Protein AF-A0A0P7XKW0-F1 (afdb_monomer)

Organism: NCBI:txid1305737

Solvent-accessible surface area (backbone atoms only — not comparable to full-atom values): 8233 Å² total; per-residue (Å²): 122,65,70,64,49,52,53,52,53,53,49,48,41,29,76,75,37,46,22,34,88,85,33,77,63,71,48,77,46,79,75,47,78,44,80,47,55,98,83,66,79,68,76,60,78,91,69,80,87,59,99,80,50,65,75,47,31,56,75,40,29,44,98,66,49,45,26,34,41,30,25,37,42,29,37,69,91,34,70,46,78,48,75,42,46,22,25,68,49,75,56,97,80,30,40,38,39,35,32,16,37,66,43,58,41,53,83,49,63,46,57,72,80,74,76,67,46,80,67,32,58,75,65,74,71,49,78,75,52,59,45,73,46,77,47,82,46,78,50,118

InterPro domains:
  IPR007372 Lipid/polyisoprenoid-binding, YceI-like [PF04264] (7-139)
  IPR036761 Lipid/polyisoprenoid-binding, YceI-like superfamily [G3DSA:2.40.128.110] (2-140)
  IPR036761 Lipid/polyisoprenoid-binding, YceI-like superfamily [SSF101874] (5-139)

Secondary structure (DSSP, 8-state):
-HHHHHHHHHHHHSTTTT-TTT----EEEEEEEEEPPTT---PPPP----TTPPPPHHHHS-SS--EEEEEEEEETTEEEEEEEEEEEEEETTEEEEEEEEEEEGGGGT---SS---HHHHTTT-PPPSEEEEEEEEEE-

Radius of gyration: 17.23 Å; Cα contacts (8 Å, |Δi|>4): 237; chains: 1; bounding box: 47×34×49 Å

Mean predicted aligned error: 6.47 Å

Sequence (140 aa):
GSENYGKLWGHLQSPDFFDAANHPTATFEITEIEPFAAGDVISDTEQFETENTPMAASELSPEAPTHWISGNLTMRGTSKNIKFPAAVSMENGVITAKAGFNIDRTEWGLSYGDEADAVDKAKDQFIYNTVSLMLDVKAN

Foldseek 3Di:
DVPVVVVVVPVCCPPQAQVCVVFVDKDKAWDDKAFDDPPDDDDFDDDDDDPPDDDTLVRQAPPDFTIKTWTWTATPNQTDIDIFTWDWDADPNKIKIKTKGKDQQVSNPRDDPDAQDPVCVVVVNHDGSIDIDIDIDMDD

Structure (mmCIF, N/CA/C/O backbone):
data_AF-A0A0P7XKW0-F1
#
_entry.id   AF-A0A0P7XKW0-F1
#
loop_
_atom_site.group_PDB
_atom_site.id
_atom_site.type_symbol
_atom_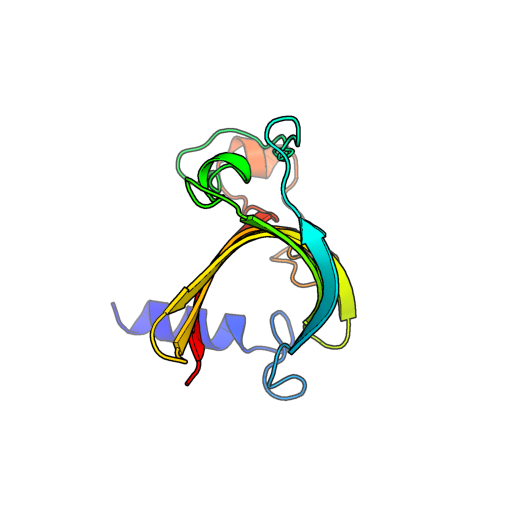site.label_atom_id
_atom_site.label_alt_id
_atom_site.label_comp_id
_atom_site.label_asym_id
_atom_site.label_entity_id
_atom_site.label_seq_id
_atom_site.pdbx_PDB_ins_code
_atom_site.Cartn_x
_atom_site.Cartn_y
_atom_site.Cartn_z
_atom_site.occupancy
_atom_site.B_iso_or_equiv
_atom_site.auth_seq_id
_atom_site.auth_comp_id
_atom_site.auth_asym_id
_atom_site.auth_atom_id
_atom_site.pdbx_PDB_model_num
ATOM 1 N N . GLY A 1 1 ? -6.397 12.156 -27.676 1.00 51.03 1 GLY A N 1
ATOM 2 C CA . GLY A 1 1 ? -6.417 11.538 -26.334 1.00 51.03 1 GLY A CA 1
ATOM 3 C C . GLY A 1 1 ? -6.215 10.028 -26.349 1.00 51.03 1 GLY A C 1
ATOM 4 O O . GLY A 1 1 ? -5.581 9.523 -25.439 1.00 51.03 1 GLY A O 1
ATOM 5 N N . SER A 1 2 ? -6.713 9.299 -27.354 1.00 61.28 2 SER A N 1
ATOM 6 C CA . SER A 1 2 ? -6.689 7.825 -27.394 1.00 61.28 2 SER A CA 1
ATOM 7 C C . SER A 1 2 ? -5.327 7.196 -27.725 1.00 61.28 2 SER A C 1
ATOM 9 O O . SER A 1 2 ? -5.016 6.129 -27.207 1.00 61.28 2 SER A O 1
ATOM 11 N N . GLU A 1 3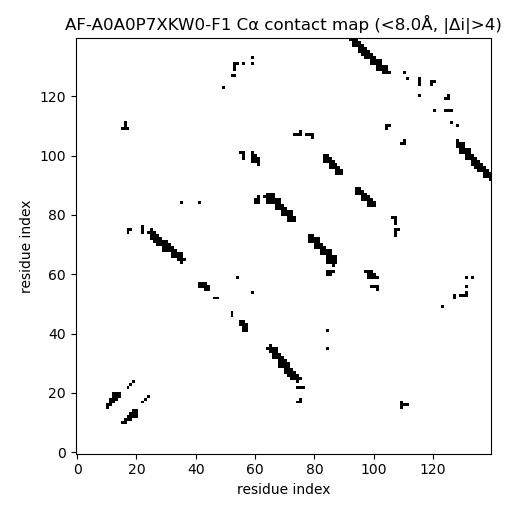 ? -4.498 7.842 -28.552 1.00 64.25 3 GLU A N 1
ATOM 12 C CA . GLU A 1 3 ? -3.226 7.250 -29.006 1.00 64.25 3 GLU A CA 1
ATOM 13 C C . GLU A 1 3 ? -2.179 7.127 -27.891 1.00 64.25 3 GLU A C 1
ATOM 15 O O . GLU A 1 3 ? -1.506 6.103 -27.784 1.00 64.25 3 GLU A O 1
ATOM 20 N N . ASN A 1 4 ? -2.069 8.142 -27.028 1.00 72.38 4 ASN A N 1
ATOM 21 C CA . ASN A 1 4 ? -1.161 8.096 -25.879 1.00 72.38 4 ASN A CA 1
ATOM 22 C C . ASN A 1 4 ? -1.649 7.093 -24.831 1.00 72.38 4 ASN A C 1
ATOM 24 O O . ASN A 1 4 ? -0.840 6.353 -24.286 1.00 72.38 4 ASN A O 1
ATOM 28 N N . TYR A 1 5 ? -2.966 7.007 -24.616 1.00 74.38 5 TYR A N 1
ATOM 29 C CA . TYR A 1 5 ? -3.548 6.001 -23.730 1.00 74.38 5 TYR A CA 1
ATOM 30 C C . TYR A 1 5 ? -3.209 4.576 -24.187 1.00 74.38 5 TYR A C 1
ATOM 32 O O . TYR A 1 5 ? -2.738 3.783 -23.382 1.00 74.38 5 TYR A O 1
ATOM 40 N N . GLY A 1 6 ? -3.365 4.259 -25.479 1.00 79.50 6 GLY A N 1
ATOM 41 C CA . GLY A 1 6 ? -3.047 2.925 -26.003 1.00 79.50 6 GLY A CA 1
ATOM 42 C C . GLY A 1 6 ? -1.568 2.549 -25.862 1.00 79.50 6 GLY A C 1
ATOM 43 O O . GLY A 1 6 ? -1.254 1.421 -25.486 1.00 79.50 6 GLY A O 1
ATOM 44 N N . LYS A 1 7 ? -0.656 3.500 -26.106 1.00 81.44 7 LYS A N 1
ATOM 45 C CA . LYS A 1 7 ? 0.792 3.291 -25.928 1.00 81.44 7 LYS A CA 1
ATOM 46 C C . LYS A 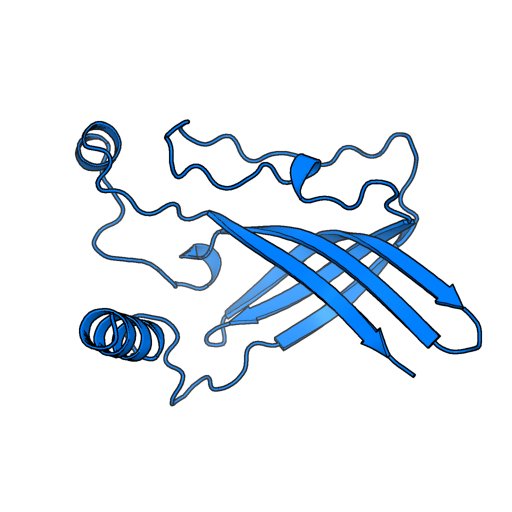1 7 ? 1.170 3.081 -24.463 1.00 81.44 7 LYS A C 1
ATOM 48 O O . LYS A 1 7 ? 1.911 2.151 -24.162 1.00 81.44 7 LYS A O 1
ATOM 53 N N . LEU A 1 8 ? 0.641 3.913 -23.566 1.00 81.69 8 LEU A N 1
ATOM 54 C CA . LEU A 1 8 ? 0.884 3.800 -22.127 1.00 81.69 8 LEU A CA 1
ATOM 55 C C . LEU A 1 8 ? 0.328 2.487 -21.583 1.00 81.69 8 LEU A C 1
ATOM 57 O O . LEU A 1 8 ? 1.042 1.749 -20.917 1.00 81.69 8 LEU A O 1
ATOM 61 N N . TRP A 1 9 ? -0.914 2.155 -21.929 1.00 84.69 9 TRP A N 1
ATOM 62 C CA . TRP A 1 9 ? -1.549 0.910 -21.517 1.00 84.69 9 TRP A CA 1
ATOM 63 C C . TRP A 1 9 ? -0.753 -0.320 -21.970 1.00 84.69 9 TRP A C 1
ATOM 65 O O . TRP A 1 9 ? -0.450 -1.189 -21.156 1.00 84.69 9 TRP A O 1
ATOM 75 N N . GLY A 1 10 ? -0.353 -0.368 -23.245 1.00 86.38 10 GLY A N 1
ATOM 76 C CA . GLY A 1 10 ? 0.464 -1.463 -23.772 1.00 86.38 10 GLY A CA 1
ATOM 77 C C . GLY A 1 10 ? 1.831 -1.573 -23.092 1.00 86.38 10 GLY A C 1
ATOM 78 O O . GLY A 1 10 ? 2.274 -2.680 -22.797 1.00 86.38 10 GLY A O 1
ATOM 79 N N . HIS A 1 11 ? 2.477 -0.442 -22.791 1.00 85.38 11 HIS A N 1
ATOM 80 C CA . HIS A 1 11 ? 3.750 -0.431 -22.070 1.00 85.38 11 HIS A CA 1
ATOM 81 C C . HIS A 1 11 ? 3.601 -0.952 -20.636 1.00 85.38 11 HIS A C 1
ATOM 83 O O . HIS A 1 11 ? 4.362 -1.827 -20.230 1.00 85.38 11 HIS A O 1
ATOM 89 N N . LEU A 1 12 ? 2.582 -0.499 -19.900 1.00 88.44 12 LEU A N 1
ATOM 90 C CA . LEU A 1 12 ? 2.325 -0.969 -18.538 1.00 88.44 12 LEU A CA 1
ATOM 91 C C . LEU A 1 12 ? 2.068 -2.483 -18.497 1.00 88.44 12 LEU A C 1
ATOM 93 O O . LEU A 1 12 ? 2.519 -3.153 -17.577 1.00 88.44 12 LEU A O 1
ATOM 97 N N . GLN A 1 13 ? 1.388 -3.046 -19.497 1.00 90.25 13 GLN A N 1
ATOM 98 C CA . GLN A 1 13 ? 1.122 -4.488 -19.563 1.00 90.25 13 GLN A CA 1
ATOM 99 C C . GLN A 1 13 ? 2.320 -5.338 -20.013 1.00 90.25 13 GLN A C 1
ATOM 101 O O . GLN A 1 13 ? 2.288 -6.559 -19.851 1.00 90.25 13 GLN A O 1
ATOM 106 N N . SER A 1 14 ? 3.344 -4.720 -20.603 1.00 90.38 14 SER A N 1
ATOM 107 C CA . SER A 1 14 ? 4.470 -5.424 -21.218 1.00 90.38 14 SER A CA 1
ATOM 108 C C . SER A 1 14 ? 5.344 -6.176 -20.199 1.00 90.38 14 SER A C 1
ATOM 110 O O . SER A 1 14 ? 5.309 -5.850 -19.008 1.00 90.38 14 SER A O 1
ATOM 112 N N . PRO A 1 15 ? 6.166 -7.147 -20.649 1.00 88.06 15 PRO A N 1
ATOM 113 C CA . PRO A 1 15 ? 7.113 -7.862 -19.790 1.00 88.06 15 PRO A CA 1
ATOM 114 C C . PRO A 1 15 ? 8.100 -6.963 -19.031 1.00 88.06 15 PRO A C 1
ATOM 116 O O . PRO A 1 15 ? 8.553 -7.334 -17.948 1.00 88.06 15 PRO A O 1
ATOM 119 N N . ASP A 1 16 ? 8.400 -5.781 -19.579 1.00 83.88 16 ASP A N 1
ATOM 120 C CA . ASP A 1 16 ? 9.283 -4.778 -18.972 1.00 83.88 16 ASP A CA 1
ATOM 121 C C . ASP A 1 16 ? 8.640 -4.049 -17.782 1.00 83.88 16 ASP A C 1
ATOM 123 O O . ASP A 1 16 ? 9.349 -3.463 -16.967 1.00 83.88 16 ASP A O 1
ATOM 127 N N . PHE A 1 17 ? 7.308 -4.092 -17.661 1.00 87.69 17 PHE A N 1
ATOM 128 C CA . PHE A 1 17 ? 6.574 -3.512 -16.540 1.00 87.69 17 PHE A CA 1
ATOM 129 C C . PHE A 1 17 ? 5.759 -4.593 -15.826 1.00 87.69 17 PHE A C 1
ATOM 131 O O . PHE A 1 17 ? 6.380 -5.443 -15.205 1.00 87.69 17 PHE A O 1
ATOM 138 N N . PHE A 1 18 ? 4.421 -4.638 -15.894 1.00 91.06 18 PHE A N 1
ATOM 139 C CA . PHE A 1 18 ? 3.630 -5.607 -15.110 1.00 91.06 18 PHE A CA 1
ATOM 140 C C . PHE A 1 18 ? 3.710 -7.060 -15.591 1.00 91.06 18 PHE A C 1
ATOM 142 O O . PHE A 1 18 ? 3.307 -7.947 -14.842 1.00 91.06 18 PHE A O 1
ATOM 149 N N . ASP A 1 19 ? 4.190 -7.316 -16.810 1.00 92.50 19 ASP A N 1
ATOM 150 C CA . ASP A 1 19 ? 4.161 -8.638 -17.445 1.00 92.50 19 ASP A CA 1
ATOM 151 C C . ASP A 1 19 ? 2.793 -9.330 -17.302 1.00 92.50 19 ASP A C 1
ATOM 153 O O . ASP A 1 19 ? 2.667 -10.473 -16.854 1.00 92.50 19 ASP A O 1
ATOM 157 N N . ALA A 1 20 ? 1.728 -8.604 -17.650 1.00 93.62 20 ALA A N 1
ATOM 158 C CA . ALA A 1 20 ? 0.353 -9.015 -17.369 1.00 93.62 20 ALA A CA 1
ATOM 159 C C . ALA A 1 20 ? -0.043 -10.330 -18.071 1.00 93.62 20 ALA A C 1
ATOM 161 O O . ALA A 1 20 ? -1.004 -10.981 -17.668 1.00 93.62 20 ALA A O 1
ATOM 162 N N . ALA A 1 21 ? 0.697 -10.735 -19.110 1.00 93.81 21 ALA A N 1
ATOM 163 C CA . ALA A 1 21 ? 0.506 -12.015 -19.784 1.00 93.81 21 ALA A CA 1
ATOM 164 C C . ALA A 1 21 ? 0.876 -13.215 -18.891 1.00 93.81 21 ALA A C 1
ATOM 166 O O . ALA A 1 21 ? 0.171 -14.223 -18.919 1.00 93.81 21 ALA A O 1
ATOM 167 N N . ASN A 1 22 ? 1.941 -13.104 -18.088 1.00 94.50 22 ASN A N 1
ATOM 168 C CA . ASN A 1 22 ? 2.387 -14.160 -17.168 1.00 94.50 22 ASN A CA 1
ATOM 169 C C . ASN A 1 22 ? 1.916 -13.922 -15.723 1.00 94.50 22 ASN A C 1
ATOM 171 O O . ASN A 1 22 ? 1.771 -14.870 -14.951 1.00 94.50 22 ASN A O 1
ATOM 175 N N . HIS A 1 23 ? 1.635 -12.667 -15.366 1.00 93.81 23 HIS A N 1
ATOM 176 C CA . HIS A 1 23 ? 1.182 -12.236 -14.044 1.00 93.81 23 HIS A CA 1
ATOM 177 C C . HIS A 1 23 ? -0.124 -11.430 -14.150 1.00 93.81 23 HIS A C 1
ATOM 179 O O . HIS A 1 23 ? -0.140 -10.227 -13.889 1.00 93.81 23 HIS A O 1
ATOM 185 N N . PRO A 1 24 ? -1.245 -12.074 -14.527 1.00 94.75 24 PRO A N 1
ATOM 186 C CA . PRO A 1 24 ? -2.501 -11.377 -14.820 1.00 94.75 24 PRO A CA 1
ATOM 187 C C . PRO A 1 24 ? -3.167 -10.753 -13.587 1.00 94.75 24 PRO A C 1
ATOM 189 O O . PRO A 1 24 ? -4.082 -9.943 -13.723 1.00 94.75 24 PRO A O 1
ATOM 192 N N . THR A 1 25 ? -2.740 -11.144 -12.385 1.00 94.06 25 THR A N 1
ATOM 193 C CA . THR A 1 25 ? -3.331 -10.719 -11.116 1.00 94.06 25 THR A CA 1
ATOM 194 C C . THR A 1 25 ? -2.249 -10.314 -10.125 1.00 94.06 25 THR A C 1
ATOM 196 O O . THR A 1 25 ? -1.301 -11.069 -9.903 1.00 94.06 25 THR A O 1
ATOM 199 N N . ALA A 1 26 ? -2.444 -9.170 -9.473 1.00 93.69 26 ALA A N 1
ATOM 200 C CA . ALA A 1 26 ? -1.811 -8.869 -8.196 1.00 93.69 26 ALA A CA 1
ATOM 201 C C . ALA A 1 26 ? -2.702 -9.391 -7.061 1.00 93.69 26 ALA A C 1
ATOM 203 O O . ALA A 1 26 ? -3.930 -9.349 -7.172 1.00 93.69 26 ALA A O 1
ATOM 204 N N . THR A 1 27 ? -2.103 -9.878 -5.978 1.00 95.06 27 THR A N 1
ATOM 205 C CA . THR A 1 27 ? -2.842 -10.352 -4.800 1.00 95.06 27 THR A CA 1
ATOM 206 C C . THR A 1 27 ? -2.414 -9.581 -3.566 1.00 95.06 27 THR A C 1
ATOM 208 O O . THR A 1 27 ? -1.245 -9.239 -3.413 1.00 95.06 27 THR A O 1
ATOM 211 N N . PHE A 1 28 ? -3.367 -9.304 -2.684 1.00 94.62 28 PHE A N 1
ATOM 212 C CA . PHE A 1 28 ? -3.089 -8.796 -1.350 1.00 94.62 28 PHE A CA 1
ATOM 213 C C . PHE A 1 28 ? -3.687 -9.764 -0.336 1.00 94.62 28 PHE A C 1
ATOM 215 O O . PHE A 1 28 ? -4.899 -9.982 -0.325 1.00 94.62 28 PHE A O 1
ATOM 222 N N . GLU A 1 29 ? -2.834 -10.362 0.485 1.00 95.88 29 GLU A N 1
ATOM 223 C CA . GLU A 1 29 ? -3.227 -11.346 1.490 1.00 95.88 29 GLU A CA 1
ATOM 224 C C . GLU A 1 29 ? -2.969 -10.776 2.882 1.00 95.88 29 GLU A C 1
ATOM 226 O O . GLU A 1 29 ? -1.821 -10.547 3.262 1.00 95.88 29 GLU A O 1
ATOM 231 N N . ILE A 1 30 ? -4.040 -10.529 3.641 1.00 95.25 30 ILE A N 1
ATOM 232 C CA . ILE A 1 30 ? -3.946 -9.992 5.003 1.00 95.25 30 ILE A CA 1
ATOM 233 C C . ILE A 1 30 ? -3.258 -11.023 5.898 1.00 95.25 30 ILE A C 1
ATOM 235 O O . ILE A 1 30 ? -3.691 -12.171 5.986 1.00 95.25 30 ILE A O 1
ATOM 239 N N . THR A 1 31 ? -2.203 -10.594 6.582 1.00 97.38 31 THR A N 1
ATOM 240 C CA . THR A 1 31 ? -1.450 -11.415 7.534 1.00 97.38 31 THR A CA 1
ATOM 241 C C . THR A 1 31 ? -1.773 -11.057 8.976 1.00 97.38 31 THR A C 1
ATOM 243 O O . THR A 1 31 ? -1.728 -11.930 9.838 1.00 97.38 31 THR A O 1
ATOM 246 N N . GLU A 1 32 ? -2.097 -9.792 9.251 1.00 97.44 32 GLU A N 1
ATOM 247 C CA . GLU A 1 32 ? -2.355 -9.306 10.606 1.00 97.44 32 GLU A CA 1
ATOM 248 C C . GLU A 1 32 ? -3.294 -8.095 10.598 1.00 97.44 32 GLU A C 1
ATOM 250 O O . GLU A 1 32 ? -3.293 -7.292 9.662 1.00 97.44 32 GLU A O 1
ATOM 255 N N . ILE A 1 33 ? -4.100 -7.979 11.655 1.00 95.75 33 ILE A N 1
ATOM 256 C CA . ILE A 1 33 ? -4.976 -6.837 11.910 1.00 95.75 33 ILE A CA 1
ATOM 257 C C . ILE A 1 33 ? -4.792 -6.429 13.370 1.00 95.75 33 ILE A C 1
ATOM 259 O O . ILE A 1 33 ? -5.003 -7.243 14.270 1.00 95.75 33 ILE A O 1
ATOM 263 N N . GLU A 1 34 ? -4.449 -5.166 13.603 1.00 96.25 34 GLU A N 1
ATOM 264 C CA . GLU A 1 34 ? -4.270 -4.591 14.939 1.00 96.25 34 GLU A CA 1
ATOM 265 C C . GLU A 1 34 ? -5.154 -3.344 15.089 1.00 96.25 34 GLU A C 1
ATOM 267 O O . GLU A 1 34 ? -5.373 -2.643 14.104 1.00 96.25 34 GLU A O 1
ATOM 272 N N . PRO A 1 35 ? -5.683 -3.016 16.279 1.00 96.12 35 PRO A N 1
ATOM 273 C CA . PRO A 1 35 ? -6.386 -1.751 16.489 1.00 96.12 35 PRO A CA 1
ATOM 274 C C . PRO A 1 35 ? -5.465 -0.549 16.244 1.00 96.12 35 PRO A C 1
ATOM 276 O O . PRO A 1 35 ? -4.312 -0.563 16.667 1.00 96.12 35 PRO A O 1
ATOM 279 N N . PHE A 1 36 ? -5.983 0.502 15.610 1.00 95.25 36 PHE A N 1
ATOM 280 C CA . PHE A 1 36 ? -5.289 1.786 15.511 1.00 95.25 36 PHE A CA 1
ATOM 281 C C . PHE A 1 36 ? -5.551 2.602 16.783 1.00 95.25 36 PHE A C 1
ATOM 283 O O . PHE A 1 36 ? -6.704 2.828 17.161 1.00 95.25 36 PHE A O 1
ATOM 290 N N . ALA A 1 37 ? -4.495 3.051 17.454 1.00 92.81 37 ALA A N 1
ATOM 291 C CA . ALA A 1 37 ? -4.566 3.854 18.668 1.00 92.81 37 ALA A CA 1
ATOM 292 C C . ALA A 1 37 ? -4.296 5.339 18.383 1.00 92.81 37 ALA A C 1
ATOM 294 O O . ALA A 1 37 ? -3.537 5.697 17.493 1.00 92.81 37 ALA A O 1
ATOM 295 N N . ALA A 1 38 ? -4.853 6.233 19.207 1.00 83.06 38 ALA A N 1
ATOM 296 C CA . ALA A 1 38 ? -4.696 7.686 19.045 1.00 83.06 38 ALA A CA 1
ATOM 297 C C . ALA A 1 38 ? -3.239 8.197 19.134 1.00 83.06 38 ALA A C 1
ATOM 299 O O . ALA A 1 38 ? -2.980 9.351 18.804 1.00 83.06 38 ALA A O 1
ATOM 300 N N . GLY A 1 39 ? -2.307 7.370 19.619 1.00 86.62 39 GLY A N 1
ATOM 301 C CA . GLY A 1 39 ? -0.875 7.678 19.671 1.00 86.62 39 GLY A CA 1
ATOM 302 C C . GLY A 1 39 ? -0.060 7.073 18.528 1.00 86.62 39 GLY A C 1
ATOM 303 O O . GLY A 1 39 ? 1.153 7.275 18.499 1.00 86.62 39 GLY A O 1
ATOM 304 N N . ASP A 1 40 ? -0.688 6.321 17.624 1.00 91.50 40 ASP A N 1
ATOM 305 C CA . ASP A 1 40 ? 0.017 5.708 16.509 1.00 91.50 40 ASP A CA 1
ATOM 306 C C . ASP A 1 40 ? 0.414 6.763 15.476 1.00 91.50 40 ASP A C 1
ATOM 308 O O . ASP A 1 40 ? -0.343 7.681 15.155 1.00 91.50 40 ASP A O 1
ATOM 312 N N . VAL A 1 41 ? 1.629 6.618 14.950 1.00 88.19 41 VAL A N 1
ATOM 313 C CA . VAL A 1 41 ? 2.209 7.540 13.975 1.00 88.19 41 VAL A CA 1
ATOM 314 C C . VAL A 1 41 ? 2.207 6.878 12.608 1.00 88.19 41 VAL A C 1
ATOM 316 O O . VAL A 1 41 ? 2.690 5.757 12.446 1.00 88.19 41 VAL A O 1
ATOM 319 N N . ILE A 1 42 ? 1.683 7.593 11.618 1.00 89.38 42 ILE A N 1
ATOM 320 C CA . ILE A 1 42 ? 1.786 7.216 10.212 1.00 89.38 42 ILE A CA 1
ATOM 321 C C . ILE A 1 42 ? 3.048 7.879 9.670 1.00 89.38 42 ILE A C 1
ATOM 323 O O . ILE A 1 42 ? 3.148 9.103 9.654 1.00 89.38 42 ILE A O 1
ATOM 327 N N . SER A 1 43 ? 4.031 7.064 9.298 1.00 87.31 43 SER A N 1
ATOM 328 C CA . SER A 1 43 ? 5.320 7.551 8.815 1.00 87.31 43 SER A CA 1
ATOM 329 C C . SER A 1 43 ? 5.238 7.948 7.348 1.00 87.31 43 SER A C 1
ATOM 331 O O . SER A 1 43 ? 4.896 7.126 6.497 1.00 87.31 43 SER A O 1
ATOM 333 N N . ASP A 1 44 ? 5.625 9.184 7.058 1.00 88.19 44 ASP A N 1
ATOM 334 C CA . ASP A 1 44 ? 5.754 9.675 5.694 1.00 88.19 44 ASP A CA 1
ATOM 335 C C . ASP A 1 44 ? 7.133 9.359 5.118 1.00 88.19 44 ASP A C 1
ATOM 337 O O . ASP A 1 44 ? 8.151 9.372 5.813 1.00 88.19 44 ASP A O 1
ATOM 341 N N . THR A 1 45 ? 7.167 9.060 3.823 1.00 83.56 45 THR A N 1
ATOM 342 C CA . THR A 1 45 ? 8.415 8.871 3.086 1.00 83.56 45 THR A CA 1
ATOM 343 C C . THR A 1 45 ? 8.944 10.229 2.640 1.00 83.56 45 THR A C 1
ATOM 345 O O . THR A 1 45 ? 8.271 10.925 1.879 1.00 83.56 45 THR A O 1
ATOM 348 N N . GLU A 1 46 ? 10.157 10.587 3.068 1.00 81.88 46 GLU A N 1
ATOM 349 C CA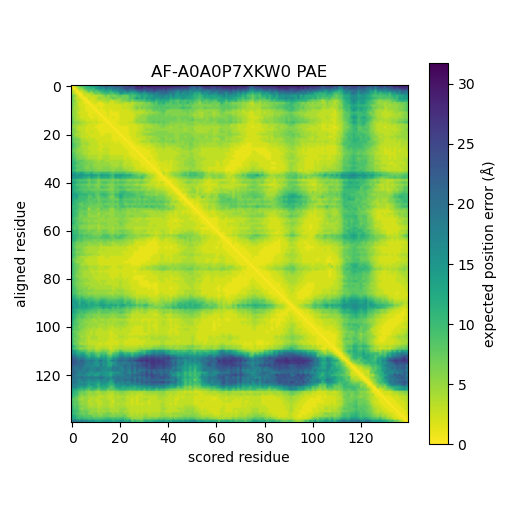 . GLU A 1 46 ? 10.847 11.788 2.589 1.00 81.88 46 GLU A CA 1
ATOM 350 C C . GLU A 1 46 ? 11.138 11.668 1.089 1.00 81.88 46 GLU A C 1
ATOM 352 O O . GLU A 1 46 ? 11.802 10.734 0.631 1.00 81.88 46 GLU A O 1
ATOM 357 N N . GLN A 1 47 ? 10.624 12.613 0.308 1.00 77.88 47 GLN A N 1
ATOM 358 C CA . GLN A 1 47 ? 10.760 12.639 -1.143 1.00 77.88 47 GLN A CA 1
ATOM 359 C C . GLN A 1 47 ? 11.022 14.068 -1.610 1.00 77.88 47 GLN A C 1
ATOM 361 O O . GLN A 1 47 ? 10.648 15.029 -0.946 1.00 77.88 47 GLN A O 1
ATOM 366 N N . PHE A 1 48 ? 11.673 14.215 -2.764 1.00 79.62 48 PHE A N 1
ATOM 367 C CA . PHE A 1 48 ? 11.865 15.531 -3.370 1.00 79.62 48 PHE A CA 1
ATOM 368 C C . PHE A 1 48 ? 10.503 16.153 -3.708 1.00 79.62 48 PHE A C 1
ATOM 370 O O . PHE A 1 48 ? 9.660 15.481 -4.303 1.00 79.62 48 PHE A O 1
ATOM 377 N N . GLU A 1 49 ? 10.293 17.416 -3.342 1.00 81.56 49 GLU A N 1
ATOM 378 C CA . GLU A 1 49 ? 9.057 18.149 -3.634 1.00 81.56 49 GLU A CA 1
ATOM 379 C C . GLU A 1 49 ? 9.084 18.711 -5.066 1.00 81.56 49 GLU A C 1
ATOM 381 O O . GLU A 1 49 ? 9.977 19.477 -5.434 1.00 81.56 49 GLU A O 1
ATOM 386 N N . THR A 1 50 ? 8.105 18.317 -5.876 1.00 81.88 50 THR A N 1
ATOM 387 C CA . THR A 1 50 ? 7.823 18.779 -7.241 1.00 81.88 50 THR A CA 1
ATOM 388 C C . THR A 1 50 ? 6.307 18.903 -7.416 1.00 81.88 50 THR A C 1
ATOM 390 O O . THR A 1 50 ? 5.533 18.534 -6.532 1.00 81.88 5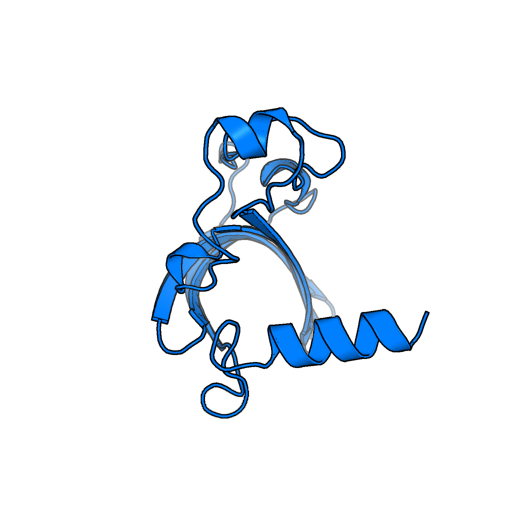0 THR A O 1
ATOM 393 N N . GLU A 1 51 ? 5.847 19.384 -8.573 1.00 82.12 51 GLU A N 1
ATOM 394 C CA . GLU A 1 51 ? 4.410 19.413 -8.883 1.00 82.12 51 GLU A CA 1
ATOM 395 C C . GLU A 1 51 ? 3.770 18.011 -8.960 1.00 82.12 51 GLU A C 1
ATOM 397 O O . GLU A 1 51 ? 2.555 17.884 -8.818 1.00 82.12 51 GLU A O 1
ATOM 402 N N . ASN A 1 52 ? 4.583 16.965 -9.153 1.00 81.88 52 ASN A N 1
ATOM 403 C CA . ASN A 1 52 ? 4.149 15.576 -9.307 1.00 81.88 52 ASN A CA 1
ATOM 404 C C . ASN A 1 52 ? 4.462 14.706 -8.075 1.00 81.88 52 ASN A C 1
ATOM 406 O O . ASN A 1 52 ? 4.420 13.477 -8.175 1.00 81.88 52 ASN A O 1
ATOM 410 N N . THR A 1 53 ? 4.803 15.307 -6.928 1.00 86.00 53 THR A N 1
ATOM 411 C CA . THR A 1 53 ? 5.089 14.557 -5.697 1.00 86.00 53 THR A CA 1
ATOM 412 C C . THR A 1 53 ? 3.870 13.739 -5.260 1.00 86.00 53 THR A C 1
ATOM 414 O O . THR A 1 53 ? 2.776 14.292 -5.128 1.00 86.00 53 THR A O 1
ATOM 417 N N . PRO A 1 54 ? 4.034 12.428 -5.007 1.00 87.31 54 PRO A N 1
ATOM 418 C CA . PRO A 1 54 ? 2.978 11.603 -4.435 1.00 87.31 54 PRO A CA 1
ATOM 419 C C . PRO A 1 54 ? 2.537 12.138 -3.071 1.00 87.31 54 PRO A C 1
ATOM 421 O O . PRO A 1 54 ? 3.374 12.578 -2.284 1.00 87.31 54 PRO A O 1
ATOM 424 N N . MET A 1 55 ? 1.236 12.063 -2.783 1.00 89.50 55 MET A N 1
ATOM 425 C CA . MET A 1 55 ? 0.687 12.480 -1.487 1.00 89.50 55 MET A CA 1
ATOM 426 C C . MET A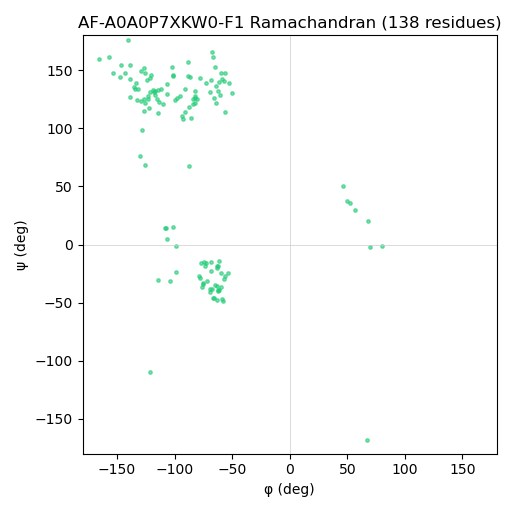 1 55 ? 1.373 11.738 -0.338 1.00 89.50 55 MET A C 1
ATOM 428 O O . MET A 1 55 ? 1.743 10.565 -0.479 1.00 89.50 55 MET A O 1
ATOM 432 N N . ALA A 1 56 ? 1.517 12.396 0.810 1.00 90.94 56 ALA A N 1
ATOM 433 C CA . ALA A 1 56 ? 2.102 11.773 1.987 1.00 90.94 56 ALA A CA 1
ATOM 434 C C . ALA A 1 56 ? 1.212 10.622 2.500 1.00 90.94 56 ALA A C 1
ATOM 436 O O . ALA A 1 56 ? -0.003 10.608 2.292 1.00 90.94 56 ALA A O 1
ATOM 437 N N . ALA A 1 57 ? 1.796 9.630 3.174 1.00 89.81 57 ALA A N 1
ATOM 438 C CA . ALA A 1 57 ? 1.031 8.488 3.680 1.00 89.81 57 ALA A CA 1
ATOM 439 C C . ALA A 1 57 ? 0.025 8.926 4.759 1.00 89.81 57 ALA A C 1
ATOM 441 O O . ALA A 1 57 ? -1.087 8.403 4.823 1.00 89.81 57 ALA A O 1
ATOM 442 N N . SER A 1 58 ? 0.394 9.920 5.565 1.00 90.06 58 SER A N 1
ATOM 443 C CA . SER A 1 58 ? -0.467 10.568 6.552 1.00 90.06 58 SER A CA 1
ATOM 444 C C . SER A 1 58 ? -1.659 11.292 5.915 1.00 90.06 58 SER A C 1
ATOM 446 O O . SER A 1 58 ? -2.756 11.242 6.465 1.00 90.06 58 SER A O 1
ATOM 448 N N . GLU A 1 59 ? -1.480 11.890 4.735 1.00 90.69 59 GLU A N 1
ATOM 449 C CA . GLU A 1 59 ? -2.547 12.550 3.965 1.00 90.69 59 GLU A CA 1
ATOM 450 C C . GLU A 1 59 ? -3.450 11.559 3.221 1.00 90.69 59 GLU A C 1
ATOM 452 O O . GLU A 1 59 ? -4.621 11.844 2.970 1.00 90.69 59 GLU A O 1
ATOM 457 N N . LEU A 1 60 ? -2.911 10.398 2.844 1.00 92.62 60 LEU A N 1
ATOM 458 C CA . LEU A 1 60 ? -3.670 9.311 2.221 1.00 92.62 60 LEU A CA 1
ATOM 459 C C . LEU A 1 60 ? -4.475 8.502 3.240 1.00 92.62 60 LEU A C 1
ATOM 461 O O . LEU A 1 60 ? -5.490 7.898 2.881 1.00 92.62 60 LEU A O 1
ATOM 465 N N . SER A 1 61 ? -4.018 8.455 4.492 1.00 91.44 61 SER A N 1
ATOM 466 C CA . SER A 1 61 ? -4.711 7.751 5.563 1.00 91.44 61 SER A CA 1
ATOM 467 C C . SER A 1 61 ? -6.142 8.273 5.719 1.00 91.44 61 SER A C 1
ATOM 469 O O . SER A 1 61 ? -6.375 9.480 5.649 1.00 91.44 61 SER A O 1
ATOM 471 N N . PRO A 1 62 ? -7.125 7.393 5.981 1.00 91.00 62 PRO A N 1
ATOM 472 C CA . PRO A 1 62 ? -8.477 7.846 6.280 1.00 91.00 62 PRO A CA 1
ATOM 473 C C . PRO A 1 62 ? -8.485 8.752 7.520 1.00 91.00 62 PRO A C 1
ATOM 475 O O . PRO A 1 62 ? -7.713 8.526 8.448 1.00 91.00 62 PRO A O 1
ATOM 478 N N . GLU A 1 63 ? -9.399 9.730 7.562 1.00 86.81 63 GLU A N 1
ATOM 479 C CA . GLU A 1 63 ? -9.506 10.713 8.661 1.00 86.81 63 GLU A CA 1
ATOM 480 C C . GLU A 1 63 ? -9.710 10.067 10.045 1.00 86.81 63 GLU A C 1
ATOM 482 O O . GLU A 1 63 ? -9.297 10.615 11.064 1.00 86.81 63 GLU A O 1
ATOM 487 N N . ALA A 1 64 ? -10.353 8.897 10.084 1.00 90.62 64 ALA A N 1
ATOM 488 C CA . ALA A 1 64 ? -10.626 8.134 11.299 1.00 90.62 64 ALA A CA 1
ATOM 489 C C . ALA A 1 64 ? -10.192 6.667 11.119 1.00 90.62 64 ALA A C 1
ATOM 491 O O . ALA A 1 64 ? -11.038 5.793 10.891 1.00 90.62 64 ALA A O 1
ATOM 492 N N . PRO A 1 65 ? -8.881 6.373 11.171 1.00 94.56 65 PRO A N 1
ATOM 493 C CA . PRO A 1 65 ? -8.392 5.009 11.066 1.00 94.56 65 PRO A CA 1
ATOM 494 C C . PRO A 1 65 ? -8.806 4.211 12.306 1.00 94.56 65 PRO A C 1
ATOM 496 O O . PRO A 1 65 ? -8.830 4.708 13.429 1.00 94.56 65 PRO A O 1
ATOM 499 N N . THR A 1 66 ? -9.157 2.950 12.081 1.00 95.94 66 THR A N 1
ATOM 500 C CA . THR A 1 66 ? -9.664 2.041 13.124 1.00 95.94 66 THR A CA 1
ATOM 501 C C . THR A 1 66 ? -8.718 0.880 13.381 1.00 95.94 66 THR A C 1
ATOM 503 O O . THR A 1 66 ? -8.658 0.373 14.498 1.00 95.94 66 THR A O 1
ATOM 506 N N . HIS A 1 67 ? -7.985 0.459 12.349 1.00 95.94 67 HIS A N 1
ATOM 507 C CA . HIS A 1 67 ? -7.102 -0.692 12.392 1.00 95.94 67 HIS A CA 1
ATOM 508 C C . HIS A 1 67 ? -5.844 -0.427 11.572 1.00 95.94 67 HIS A C 1
ATOM 510 O O . HIS A 1 67 ? -5.896 0.233 10.534 1.00 95.94 67 HIS A O 1
ATOM 516 N N . TRP A 1 68 ? -4.734 -1.001 12.008 1.00 96.25 68 TRP A N 1
ATOM 517 C CA . TRP A 1 68 ? -3.608 -1.321 11.154 1.00 96.25 68 TRP A CA 1
ATOM 518 C C . TRP A 1 68 ? -3.865 -2.644 10.446 1.00 96.25 68 TRP A C 1
ATOM 520 O O . TRP A 1 68 ? -4.239 -3.632 11.079 1.00 96.25 68 TRP A O 1
ATOM 530 N N . ILE A 1 69 ? -3.640 -2.663 9.138 1.00 95.62 69 ILE A N 1
ATOM 531 C CA . ILE A 1 69 ? -3.695 -3.873 8.324 1.00 95.62 69 ILE A CA 1
ATOM 532 C C . ILE A 1 69 ? -2.287 -4.144 7.820 1.00 95.62 69 ILE A C 1
ATOM 534 O O . ILE A 1 69 ? -1.706 -3.302 7.133 1.00 95.62 69 ILE A O 1
ATOM 538 N N . SER A 1 70 ? -1.767 -5.326 8.138 1.00 96.69 70 SER A N 1
ATOM 539 C CA . SER A 1 70 ? -0.541 -5.850 7.545 1.00 96.69 70 SER A CA 1
ATOM 540 C C . SER A 1 70 ? -0.896 -6.968 6.575 1.00 96.69 70 SER A C 1
ATOM 542 O O . SER A 1 70 ? -1.747 -7.815 6.867 1.00 96.69 70 SER A O 1
ATOM 544 N N . GLY A 1 71 ? -0.245 -7.005 5.421 1.00 96.44 71 GLY A N 1
ATOM 545 C CA . GLY A 1 71 ? -0.489 -8.053 4.441 1.00 96.44 71 GLY A CA 1
ATOM 546 C C . GLY A 1 71 ? 0.567 -8.132 3.358 1.00 96.44 71 GLY A C 1
ATOM 547 O O . GLY A 1 71 ? 1.313 -7.188 3.108 1.00 96.44 71 GLY A O 1
ATOM 548 N N . ASN A 1 72 ? 0.621 -9.287 2.710 1.00 97.75 72 ASN A N 1
ATOM 549 C CA . ASN A 1 72 ? 1.534 -9.557 1.615 1.00 97.75 72 ASN A CA 1
ATOM 550 C C . ASN A 1 72 ? 0.917 -9.070 0.305 1.00 97.75 72 ASN A C 1
ATOM 552 O O . ASN A 1 72 ? -0.036 -9.669 -0.196 1.00 97.75 72 ASN A O 1
ATOM 556 N N . LEU A 1 73 ? 1.472 -7.995 -0.253 1.00 96.44 73 LEU A N 1
ATOM 557 C CA . LEU A 1 73 ? 1.184 -7.549 -1.609 1.00 96.44 73 LEU A CA 1
ATOM 558 C C . LEU A 1 73 ? 2.123 -8.272 -2.575 1.00 96.44 73 LEU A C 1
ATOM 560 O O . LEU A 1 73 ? 3.347 -8.120 -2.519 1.00 96.44 73 LEU A O 1
ATOM 564 N N . THR A 1 74 ? 1.540 -9.049 -3.477 1.00 95.56 74 THR A N 1
ATOM 565 C CA . THR A 1 74 ? 2.257 -9.804 -4.500 1.00 95.56 74 THR A CA 1
ATOM 566 C C . THR A 1 74 ? 1.993 -9.208 -5.875 1.00 95.56 74 THR A C 1
ATOM 568 O O . THR A 1 74 ? 0.853 -9.165 -6.339 1.00 95.56 74 THR A O 1
ATOM 571 N N . MET A 1 75 ? 3.061 -8.780 -6.548 1.00 94.12 75 MET A N 1
ATOM 572 C CA . MET A 1 75 ? 3.053 -8.267 -7.921 1.00 94.12 75 MET A CA 1
ATOM 573 C C . MET A 1 75 ? 4.229 -8.882 -8.681 1.00 94.12 75 MET A C 1
ATOM 575 O O . MET A 1 75 ? 5.328 -8.986 -8.138 1.00 94.12 75 MET A O 1
ATOM 579 N N . ARG A 1 76 ? 4.000 -9.339 -9.920 1.00 91.38 76 ARG A N 1
ATOM 580 C CA . ARG A 1 76 ? 5.012 -10.046 -10.739 1.00 91.38 76 ARG A CA 1
ATOM 581 C C . ARG A 1 76 ? 5.716 -11.203 -10.020 1.00 91.38 76 ARG A C 1
ATOM 583 O O . ARG A 1 76 ? 6.923 -11.388 -10.124 1.00 91.38 76 ARG A O 1
ATOM 590 N N . GLY A 1 77 ? 4.971 -11.944 -9.200 1.00 91.06 77 GLY A N 1
ATOM 591 C CA . GLY A 1 77 ? 5.520 -13.048 -8.407 1.00 91.06 77 GLY A CA 1
ATOM 592 C C . GLY A 1 77 ? 6.454 -12.634 -7.260 1.00 91.06 77 GLY A C 1
ATOM 593 O O . GLY A 1 77 ? 6.887 -13.502 -6.508 1.00 91.06 77 GLY A O 1
ATOM 594 N N . THR A 1 78 ? 6.734 -11.341 -7.077 1.00 94.06 78 THR A N 1
ATOM 595 C CA . THR A 1 78 ? 7.447 -10.825 -5.903 1.00 94.06 78 THR A CA 1
ATOM 596 C C . THR A 1 78 ? 6.433 -10.457 -4.834 1.00 94.06 78 THR A C 1
ATOM 598 O O . THR A 1 78 ? 5.429 -9.821 -5.139 1.00 94.06 78 THR A O 1
ATOM 601 N N . SER A 1 79 ? 6.680 -10.857 -3.589 1.00 96.81 79 SER A N 1
ATOM 602 C CA . SER A 1 79 ? 5.788 -10.582 -2.464 1.00 96.81 79 SER A CA 1
ATOM 603 C C . SER A 1 79 ? 6.497 -9.741 -1.411 1.00 96.81 79 SER A C 1
ATOM 605 O O . SER A 1 79 ? 7.637 -10.041 -1.044 1.00 96.81 79 SER A O 1
ATOM 607 N N . LYS A 1 80 ? 5.830 -8.691 -0.932 1.00 97.19 80 LYS A N 1
ATOM 608 C CA . LYS A 1 80 ? 6.311 -7.832 0.155 1.00 97.19 80 LYS A CA 1
ATOM 609 C C . LYS A 1 80 ? 5.196 -7.602 1.154 1.00 97.19 80 LYS A C 1
ATOM 611 O O . LYS A 1 80 ? 4.045 -7.398 0.770 1.00 97.19 80 LYS A O 1
ATOM 616 N N . ASN A 1 81 ? 5.551 -7.628 2.432 1.00 96.62 81 ASN A N 1
ATOM 617 C CA . ASN A 1 81 ? 4.615 -7.297 3.489 1.00 96.62 81 ASN A CA 1
ATOM 618 C C . ASN A 1 81 ? 4.545 -5.777 3.644 1.00 96.62 81 ASN A C 1
ATOM 620 O O . ASN A 1 81 ? 5.577 -5.128 3.807 1.00 96.62 81 ASN A O 1
ATOM 624 N N . ILE A 1 82 ? 3.338 -5.228 3.584 1.00 95.25 82 ILE A N 1
ATOM 625 C CA . ILE A 1 82 ? 3.064 -3.808 3.789 1.00 95.25 82 ILE A CA 1
ATOM 626 C C . ILE A 1 82 ? 2.107 -3.650 4.966 1.00 95.25 82 ILE A C 1
ATOM 628 O O . ILE A 1 82 ? 1.222 -4.484 5.158 1.00 95.25 82 ILE A O 1
ATOM 632 N N . LYS A 1 83 ? 2.277 -2.569 5.730 1.00 95.44 83 LYS A N 1
ATOM 633 C CA . LYS A 1 83 ? 1.421 -2.197 6.861 1.00 95.44 83 LYS A CA 1
ATOM 634 C C . LYS A 1 83 ? 0.866 -0.799 6.634 1.00 95.44 83 LYS A C 1
ATOM 636 O O . LYS A 1 83 ? 1.631 0.128 6.380 1.00 95.44 83 LYS A O 1
ATOM 641 N N . PHE A 1 84 ? -0.449 -0.643 6.731 1.00 95.69 84 PHE A N 1
ATOM 642 C CA . PHE A 1 84 ? -1.118 0.639 6.509 1.00 95.69 84 PHE A CA 1
ATOM 643 C C . PHE A 1 84 ? -2.352 0.813 7.402 1.00 95.69 84 PHE A C 1
ATOM 645 O O . PHE A 1 84 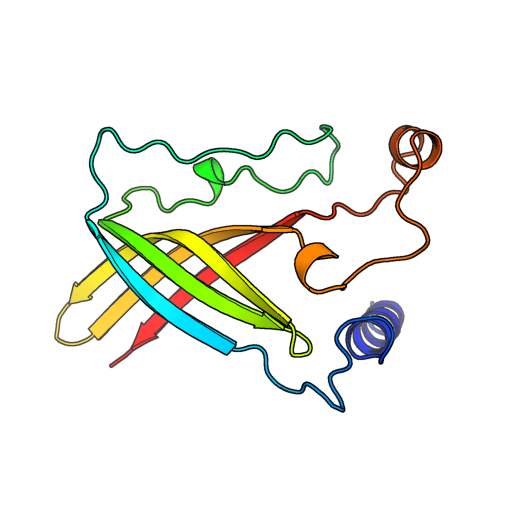? -2.953 -0.180 7.827 1.00 95.69 84 PHE A O 1
ATOM 652 N N . PRO A 1 85 ? -2.742 2.063 7.708 1.00 96.75 85 PRO A N 1
ATOM 653 C CA . PRO A 1 85 ? -3.948 2.334 8.472 1.00 96.75 85 PRO A CA 1
ATOM 654 C C . PRO A 1 85 ? -5.193 2.195 7.586 1.00 96.75 85 PRO A C 1
ATOM 656 O O . PRO A 1 85 ? -5.204 2.575 6.413 1.00 96.75 85 PRO A O 1
ATOM 659 N N . ALA A 1 86 ? -6.273 1.673 8.160 1.00 96.62 86 ALA A N 1
ATOM 660 C CA . ALA A 1 86 ? -7.553 1.515 7.488 1.00 96.62 86 ALA A CA 1
ATOM 661 C C . ALA A 1 86 ? -8.728 1.885 8.402 1.00 96.62 86 ALA A C 1
ATOM 663 O O . ALA A 1 86 ? -8.767 1.585 9.603 1.00 96.62 86 ALA A O 1
ATOM 664 N N . ALA A 1 87 ? -9.736 2.509 7.806 1.00 96.25 87 ALA A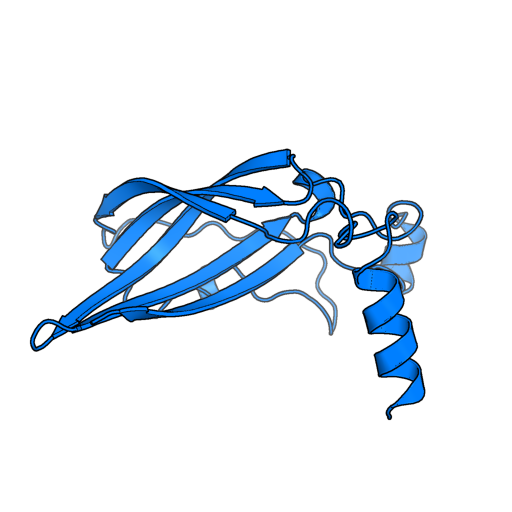 N 1
ATOM 665 C CA . ALA A 1 87 ? -11.043 2.714 8.404 1.00 96.25 87 ALA A CA 1
ATOM 666 C C . ALA A 1 87 ? -11.941 1.555 7.973 1.00 96.25 87 ALA A C 1
ATOM 668 O O . ALA A 1 87 ? -12.293 1.432 6.800 1.00 96.25 87 ALA A O 1
ATOM 669 N N . VAL A 1 88 ? -12.284 0.692 8.923 1.00 93.88 88 VAL A N 1
ATOM 670 C CA . VAL A 1 88 ? -13.141 -0.470 8.706 1.00 93.88 88 VAL A CA 1
ATOM 671 C C . VAL A 1 88 ? -14.415 -0.260 9.505 1.00 93.88 88 VAL A C 1
ATOM 673 O O . VAL A 1 88 ? -14.371 -0.034 10.714 1.00 93.88 88 VAL A O 1
ATOM 676 N N . SER A 1 89 ? -15.557 -0.336 8.834 1.00 92.12 89 SER A N 1
ATOM 677 C CA . SER A 1 89 ? -16.871 -0.238 9.458 1.00 92.12 89 SER A CA 1
ATOM 678 C C . SER A 1 89 ? -17.761 -1.398 9.031 1.00 92.12 89 SER A C 1
ATOM 680 O O . SER A 1 89 ? -17.638 -1.944 7.934 1.00 92.12 89 SER A O 1
ATOM 682 N N . MET A 1 90 ? -18.665 -1.784 9.928 1.00 90.25 90 MET A N 1
ATOM 683 C CA . MET A 1 90 ? -19.697 -2.773 9.658 1.00 90.25 90 MET A CA 1
ATOM 684 C C . MET A 1 90 ? -21.050 -2.161 9.988 1.00 90.25 90 MET A C 1
ATOM 686 O O . MET A 1 90 ? -21.293 -1.758 11.125 1.00 90.25 90 MET A O 1
ATOM 690 N N . GLU A 1 91 ? -21.937 -2.112 9.003 1.00 91.00 91 GLU A N 1
ATOM 691 C CA . GLU A 1 91 ? -23.286 -1.585 9.172 1.00 91.00 91 GLU A CA 1
ATOM 692 C C . GLU A 1 91 ? -24.279 -2.478 8.427 1.00 91.00 91 GLU A C 1
ATOM 694 O O . GLU A 1 91 ? -24.104 -2.770 7.248 1.00 91.00 91 GLU A O 1
ATOM 699 N N . ASN A 1 92 ? -25.323 -2.949 9.115 1.00 89.50 92 ASN A N 1
ATOM 700 C CA . ASN A 1 92 ? -26.372 -3.798 8.531 1.00 89.50 92 ASN A CA 1
ATOM 701 C C . ASN A 1 92 ? -25.846 -5.043 7.777 1.00 89.50 92 ASN A C 1
ATOM 703 O O . ASN A 1 92 ? -26.410 -5.438 6.759 1.00 89.50 92 ASN A O 1
ATOM 707 N N . GLY A 1 93 ? -24.762 -5.656 8.267 1.00 89.94 93 GLY A N 1
ATOM 708 C CA . GLY A 1 93 ? -24.128 -6.827 7.641 1.00 89.94 93 GLY A CA 1
ATOM 709 C C . GLY A 1 93 ? -23.207 -6.506 6.459 1.00 89.94 93 GLY A C 1
ATOM 710 O O . GLY A 1 93 ? -22.587 -7.412 5.918 1.00 89.94 93 GLY A O 1
ATOM 711 N N . VAL A 1 94 ? -23.075 -5.233 6.090 1.00 92.62 94 VAL A N 1
ATOM 712 C CA . VAL A 1 94 ? -22.165 -4.756 5.048 1.00 92.62 94 VAL A CA 1
ATOM 713 C C . VAL A 1 94 ? -20.864 -4.292 5.683 1.00 92.62 94 VAL A C 1
ATOM 715 O O . VAL A 1 94 ? -20.880 -3.454 6.587 1.00 92.62 94 VAL A O 1
ATOM 718 N N . ILE A 1 95 ? -19.737 -4.797 5.189 1.00 91.88 95 ILE A N 1
ATOM 719 C CA . ILE A 1 95 ? -18.401 -4.364 5.605 1.00 91.88 95 ILE A CA 1
ATOM 720 C C . ILE A 1 95 ? -17.883 -3.355 4.586 1.00 91.88 95 ILE A C 1
ATOM 722 O O . ILE A 1 95 ? -17.836 -3.641 3.388 1.00 91.88 95 ILE A O 1
ATOM 726 N N . THR A 1 96 ? -17.479 -2.182 5.065 1.00 93.38 96 THR A N 1
ATOM 727 C CA . THR A 1 96 ? -16.779 -1.173 4.266 1.00 93.38 96 THR A CA 1
ATOM 728 C C . THR A 1 96 ? -15.369 -1.004 4.811 1.00 93.38 96 THR A C 1
ATOM 730 O O . THR A 1 96 ? -15.184 -0.875 6.020 1.00 93.38 96 THR A O 1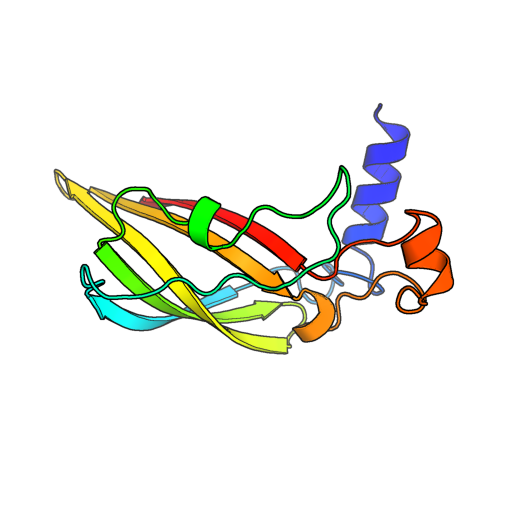
ATOM 733 N N . ALA A 1 97 ? -14.376 -1.002 3.929 1.00 93.38 97 ALA A N 1
ATOM 734 C CA . ALA A 1 97 ? -12.985 -0.760 4.276 1.00 93.38 97 ALA A CA 1
ATOM 735 C C . ALA A 1 97 ? -12.411 0.322 3.363 1.00 93.38 97 ALA A C 1
ATOM 737 O O . ALA A 1 97 ? -12.433 0.184 2.138 1.00 93.38 97 ALA A O 1
ATOM 738 N N . LYS A 1 98 ? -11.890 1.388 3.970 1.00 95.50 98 LYS A N 1
ATOM 739 C CA . LYS A 1 98 ? -11.180 2.462 3.278 1.00 95.50 98 LYS A CA 1
ATOM 740 C C . LYS A 1 98 ? -9.750 2.544 3.774 1.00 95.50 98 LYS A C 1
ATOM 742 O O . LYS A 1 98 ? -9.521 2.579 4.982 1.00 95.50 98 LYS A O 1
ATOM 747 N N . ALA A 1 99 ? -8.804 2.595 2.852 1.00 95.75 99 ALA A N 1
ATOM 748 C CA . ALA A 1 99 ? -7.390 2.735 3.166 1.00 95.75 99 ALA A CA 1
ATOM 749 C C . ALA A 1 99 ? -6.692 3.538 2.072 1.00 95.75 99 ALA A C 1
ATOM 751 O O . ALA A 1 99 ? -7.011 3.383 0.895 1.00 95.75 99 ALA A O 1
ATOM 752 N N . GLY A 1 100 ? -5.724 4.358 2.459 1.00 94.69 100 GLY A N 1
ATOM 753 C CA . GLY A 1 100 ? -4.801 4.996 1.536 1.00 94.69 100 GLY A CA 1
ATOM 754 C C . GLY A 1 100 ? -3.383 4.822 2.050 1.00 94.69 100 GLY A C 1
ATOM 755 O O . GLY A 1 100 ? -3.135 4.965 3.247 1.00 94.69 100 GLY A O 1
ATOM 756 N N . PHE A 1 101 ? -2.468 4.440 1.167 1.00 94.50 101 PHE A N 1
ATOM 757 C CA . PHE A 1 101 ? -1.077 4.183 1.523 1.00 94.50 101 PHE A CA 1
ATOM 758 C C . PHE A 1 101 ? -0.154 4.323 0.319 1.00 94.50 101 PHE A C 1
ATOM 760 O O . PHE A 1 101 ? -0.580 4.259 -0.833 1.00 94.50 101 PHE A O 1
ATOM 767 N N . ASN A 1 102 ? 1.130 4.492 0.607 1.00 94.56 102 ASN A N 1
ATOM 768 C CA . ASN A 1 102 ? 2.184 4.541 -0.392 1.00 94.56 102 ASN A CA 1
ATOM 769 C C . ASN A 1 102 ? 2.918 3.201 -0.460 1.00 94.56 102 ASN A C 1
ATOM 771 O O . ASN A 1 102 ? 3.115 2.538 0.559 1.00 94.56 102 ASN A O 1
ATOM 775 N N . ILE A 1 103 ? 3.349 2.828 -1.660 1.00 93.31 103 ILE A N 1
ATOM 776 C CA . ILE A 1 103 ? 4.284 1.723 -1.892 1.00 93.31 103 ILE A CA 1
ATOM 777 C C . ILE A 1 103 ? 5.460 2.205 -2.733 1.00 93.31 103 ILE A C 1
ATOM 779 O O . ILE A 1 103 ? 5.292 3.097 -3.562 1.00 93.31 103 ILE A O 1
ATOM 783 N N . ASP A 1 104 ? 6.623 1.580 -2.582 1.00 91.88 104 ASP A N 1
ATOM 784 C CA . ASP A 1 104 ? 7.733 1.747 -3.518 1.00 91.88 104 ASP A CA 1
ATOM 785 C C . ASP A 1 104 ? 7.665 0.652 -4.593 1.00 91.88 104 ASP A C 1
ATOM 787 O O . ASP A 1 104 ? 7.952 -0.518 -4.343 1.00 91.88 104 ASP A O 1
ATOM 791 N N . ARG A 1 105 ? 7.301 1.024 -5.824 1.00 90.38 105 ARG A N 1
ATOM 792 C CA . ARG A 1 105 ? 7.123 0.068 -6.933 1.00 90.38 105 ARG A CA 1
ATOM 793 C C . ARG A 1 105 ? 8.392 -0.729 -7.267 1.00 90.38 105 ARG A C 1
ATOM 795 O O . ARG A 1 105 ? 8.295 -1.833 -7.812 1.00 90.38 105 ARG A O 1
ATOM 802 N N . THR A 1 106 ? 9.576 -0.205 -6.952 1.00 88.94 106 THR A N 1
ATOM 803 C CA . THR A 1 106 ? 10.853 -0.873 -7.249 1.00 88.94 106 THR A CA 1
ATOM 804 C C . THR A 1 106 ? 11.053 -2.129 -6.411 1.00 88.94 106 THR A C 1
ATOM 806 O O . THR A 1 106 ? 11.711 -3.064 -6.868 1.00 88.94 106 THR A O 1
ATOM 809 N N . GLU A 1 107 ? 10.387 -2.240 -5.257 1.00 91.12 107 GLU A N 1
ATOM 810 C CA . GLU A 1 107 ? 10.428 -3.448 -4.429 1.00 91.12 107 GLU A CA 1
ATOM 811 C C . GLU A 1 107 ? 9.837 -4.686 -5.124 1.00 91.12 107 GLU A C 1
ATOM 813 O O . GLU A 1 107 ? 10.145 -5.814 -4.730 1.00 91.12 107 GLU A O 1
ATOM 818 N N . TRP A 1 108 ? 9.035 -4.486 -6.176 1.00 92.19 108 TRP A N 1
ATOM 819 C CA . TRP A 1 108 ? 8.470 -5.531 -7.039 1.00 92.19 108 TRP A CA 1
ATOM 820 C C . TRP A 1 108 ? 9.110 -5.567 -8.435 1.00 92.19 108 TRP A C 1
ATOM 822 O O . TRP A 1 108 ? 8.571 -6.169 -9.368 1.00 92.19 108 TRP A O 1
ATOM 832 N N . GLY A 1 109 ? 10.254 -4.898 -8.604 1.00 86.56 109 GLY A N 1
ATOM 833 C CA . GLY A 1 109 ? 10.986 -4.834 -9.868 1.00 86.56 109 GLY A CA 1
ATOM 834 C C . GLY A 1 109 ? 10.267 -4.047 -10.965 1.00 86.56 109 GLY A C 1
ATOM 835 O O . GLY A 1 109 ? 10.551 -4.254 -12.143 1.00 86.56 109 GLY A O 1
ATOM 836 N N . LEU A 1 110 ? 9.311 -3.184 -10.606 1.00 86.31 110 LEU A N 1
ATOM 837 C CA . LEU A 1 110 ? 8.606 -2.305 -11.539 1.00 86.31 110 LEU A CA 1
ATOM 838 C C . LEU A 1 110 ? 9.395 -1.006 -11.711 1.00 86.31 110 LEU A C 1
ATOM 840 O O . LEU A 1 110 ? 8.948 0.044 -11.261 1.00 86.31 110 LEU A O 1
ATOM 844 N N . SER A 1 111 ? 10.572 -1.057 -12.331 1.00 75.62 111 SER A N 1
ATOM 845 C CA . SER A 1 111 ? 11.387 0.135 -12.620 1.00 75.62 111 SER A CA 1
ATOM 846 C C . SER A 1 111 ? 11.009 0.759 -13.970 1.00 75.62 111 SER A C 1
ATOM 848 O O . SER A 1 111 ? 10.407 0.110 -14.819 1.00 75.62 111 SER A O 1
ATOM 850 N N . TYR A 1 112 ? 11.296 2.051 -14.156 1.00 64.81 112 TYR A N 1
ATOM 851 C CA . TYR A 1 112 ? 11.074 2.748 -15.430 1.00 64.81 112 TYR A CA 1
ATOM 852 C C . TYR A 1 112 ? 12.381 3.413 -15.857 1.00 64.81 112 TYR A C 1
ATOM 854 O O . TYR A 1 112 ? 12.833 4.320 -15.164 1.00 64.81 112 TYR A O 1
ATOM 862 N N . GLY A 1 113 ? 12.953 2.962 -16.977 1.00 62.25 113 GLY A N 1
ATOM 863 C CA . GLY A 1 113 ? 14.265 3.416 -17.454 1.00 62.25 113 GLY A CA 1
ATOM 864 C C . GLY A 1 113 ? 15.430 2.997 -16.548 1.00 62.25 113 GLY A C 1
ATOM 865 O O . GLY A 1 113 ? 15.261 2.167 -15.653 1.00 62.25 113 GLY A O 1
ATOM 866 N N . ASP A 1 114 ? 16.605 3.581 -16.796 1.00 54.66 114 ASP A N 1
ATOM 867 C CA . ASP A 1 114 ? 17.677 3.644 -15.801 1.00 54.66 114 ASP A CA 1
ATOM 868 C C . ASP A 1 114 ? 17.173 4.501 -14.627 1.00 54.66 114 ASP A C 1
ATOM 870 O O . ASP A 1 114 ? 16.497 5.510 -14.845 1.00 54.66 114 ASP A O 1
ATOM 874 N N . GLU A 1 115 ? 17.413 4.073 -13.384 1.00 55.88 115 GLU A N 1
ATOM 875 C CA . GLU A 1 115 ? 16.977 4.821 -12.199 1.00 55.88 115 GLU A CA 1
ATOM 876 C C . GLU A 1 115 ? 17.405 6.287 -12.320 1.00 55.88 115 GLU A C 1
ATOM 878 O O . GLU A 1 115 ? 18.557 6.569 -12.632 1.00 55.88 115 GLU A O 1
ATOM 883 N N . ALA A 1 116 ? 16.469 7.216 -12.103 1.00 55.59 116 ALA A N 1
ATOM 884 C CA . ALA A 1 116 ? 16.722 8.630 -12.342 1.00 55.59 116 ALA A CA 1
ATOM 885 C C . ALA A 1 116 ? 17.941 9.120 -11.547 1.00 55.59 116 ALA A C 1
ATOM 887 O O . ALA A 1 116 ? 17.907 9.199 -10.309 1.00 55.59 116 ALA A O 1
ATOM 888 N N . ASP A 1 117 ? 18.994 9.491 -12.270 1.00 57.19 117 ASP A N 1
ATOM 889 C CA . ASP A 1 117 ? 20.207 10.036 -11.685 1.00 57.19 117 ASP A CA 1
ATOM 890 C C . ASP A 1 117 ? 19.919 11.414 -11.076 1.00 57.19 117 ASP A C 1
ATOM 892 O O . ASP A 1 117 ? 18.910 12.072 -11.356 1.00 57.19 117 ASP A O 1
ATOM 896 N N . ALA A 1 118 ? 20.839 11.914 -10.248 1.00 57.81 118 ALA A N 1
ATOM 897 C CA . ALA A 1 118 ? 20.719 13.246 -9.645 1.00 57.81 118 ALA A CA 1
ATOM 898 C C . ALA A 1 118 ? 20.483 14.366 -10.688 1.00 57.81 118 ALA A C 1
ATOM 900 O O . ALA A 1 118 ? 19.899 15.402 -10.368 1.00 57.81 118 ALA A O 1
ATOM 901 N N . VAL A 1 119 ? 20.902 14.149 -11.940 1.00 59.44 119 VAL A N 1
ATOM 902 C CA . VAL A 1 119 ? 20.699 15.068 -13.069 1.00 59.44 119 VAL A CA 1
ATOM 903 C C . VAL A 1 119 ? 19.264 15.029 -13.605 1.00 59.44 119 VAL A C 1
ATOM 905 O O . VAL A 1 119 ? 18.737 16.081 -13.966 1.00 59.44 119 VAL A O 1
ATOM 908 N N . ASP A 1 120 ? 18.615 13.866 -13.630 1.00 61.47 120 ASP A N 1
ATOM 909 C CA . ASP A 1 120 ? 17.230 13.715 -14.098 1.00 61.47 120 ASP A CA 1
ATOM 910 C C . ASP A 1 120 ? 16.236 14.248 -13.065 1.00 61.47 120 ASP A C 1
ATOM 912 O O . ASP A 1 120 ? 15.246 14.890 -13.423 1.00 61.47 120 ASP A O 1
ATOM 916 N N . LYS A 1 121 ? 16.570 14.095 -11.774 1.00 62.12 121 LYS A N 1
ATOM 917 C CA . LYS A 1 121 ? 15.852 14.729 -10.656 1.00 62.12 121 LYS A CA 1
ATOM 918 C C . LYS A 1 121 ? 15.891 16.253 -10.728 1.00 62.12 121 LYS A C 1
ATOM 920 O O . LYS A 1 121 ? 14.887 16.908 -10.482 1.00 62.12 121 LYS A O 1
ATOM 925 N N . ALA A 1 122 ? 17.027 16.820 -11.134 1.00 60.41 122 ALA A N 1
ATOM 926 C CA . ALA A 1 122 ? 17.191 18.265 -11.303 1.00 60.41 122 ALA A CA 1
ATOM 927 C C . ALA A 1 122 ? 16.488 18.835 -12.552 1.00 60.41 122 ALA A C 1
ATOM 929 O O . ALA A 1 122 ? 16.346 20.053 -12.665 1.00 60.41 122 ALA A O 1
ATOM 930 N N . LYS A 1 123 ? 16.074 17.982 -13.498 1.00 59.59 123 LYS A N 1
ATOM 931 C CA . LYS A 1 123 ? 15.367 18.368 -14.732 1.00 59.59 123 LYS A CA 1
ATOM 932 C C . LYS A 1 123 ? 13.880 18.014 -14.720 1.00 59.59 123 LYS A C 1
ATOM 934 O O . LYS A 1 123 ? 13.231 18.188 -15.748 1.00 59.59 123 LYS A O 1
ATOM 939 N N . ASP A 1 124 ? 13.371 17.509 -13.597 1.00 61.03 124 ASP A N 1
ATOM 940 C CA . ASP A 1 124 ? 11.982 17.061 -13.448 1.00 61.03 124 ASP A CA 1
ATOM 941 C C . ASP A 1 124 ? 11.580 15.978 -14.477 1.00 61.03 124 ASP A C 1
ATOM 943 O O . ASP A 1 124 ? 10.440 15.881 -14.923 1.00 61.03 124 ASP A O 1
ATOM 947 N N . GLN A 1 125 ? 12.553 15.163 -14.909 1.00 63.34 125 GLN A N 1
ATOM 948 C CA . GLN A 1 125 ? 12.348 14.065 -15.867 1.00 63.34 125 GLN A CA 1
ATOM 949 C C . GLN A 1 125 ? 12.285 12.693 -15.183 1.00 63.34 125 GLN A C 1
ATOM 951 O O . GLN A 1 125 ? 12.412 11.663 -15.845 1.00 63.34 125 GLN A O 1
ATOM 956 N N . PHE A 1 126 ? 12.108 12.662 -13.863 1.00 68.94 126 PHE A N 1
ATOM 957 C CA . PHE A 1 126 ? 12.076 11.430 -13.088 1.00 68.94 126 PHE A CA 1
ATOM 958 C C . PHE A 1 126 ? 10.646 11.025 -12.744 1.00 68.94 126 PHE A C 1
ATOM 960 O O . PHE A 1 126 ? 9.783 11.856 -12.482 1.00 68.94 126 PHE A O 1
ATOM 967 N N . ILE A 1 127 ? 10.403 9.717 -12.720 1.00 74.00 127 ILE A N 1
ATOM 968 C CA . ILE A 1 127 ? 9.147 9.155 -12.228 1.00 74.00 127 ILE A CA 1
ATOM 969 C C . ILE A 1 127 ? 9.395 8.674 -10.809 1.00 74.00 127 ILE A C 1
ATOM 971 O O . ILE A 1 127 ? 10.287 7.850 -10.592 1.00 74.00 127 ILE A O 1
ATOM 975 N N . TYR A 1 128 ? 8.594 9.153 -9.857 1.00 82.12 128 TYR A N 1
ATOM 976 C CA . TYR A 1 128 ? 8.667 8.688 -8.478 1.00 82.12 128 TYR A CA 1
ATOM 977 C C . TYR A 1 128 ? 8.567 7.158 -8.406 1.00 82.12 128 TYR A C 1
ATOM 979 O O . TYR A 1 128 ? 7.806 6.498 -9.123 1.00 82.12 128 TYR A O 1
ATOM 987 N N . ASN A 1 129 ? 9.384 6.581 -7.532 1.00 86.62 129 ASN A N 1
ATOM 988 C CA . ASN A 1 129 ? 9.270 5.172 -7.174 1.00 86.62 129 ASN A CA 1
ATOM 989 C C . ASN A 1 129 ? 8.030 4.945 -6.302 1.00 86.62 129 ASN A C 1
ATOM 991 O O . ASN A 1 129 ? 7.372 3.910 -6.393 1.00 86.62 129 ASN A O 1
ATOM 995 N N . THR A 1 130 ? 7.671 5.952 -5.509 1.00 89.75 130 THR A N 1
ATOM 996 C CA . THR A 1 130 ? 6.463 5.927 -4.701 1.00 89.75 130 THR A CA 1
ATOM 997 C C . THR A 1 130 ? 5.217 5.998 -5.568 1.00 89.75 130 THR A C 1
ATOM 999 O O . THR A 1 130 ? 5.078 6.873 -6.424 1.00 89.75 130 THR A O 1
ATOM 1002 N N . VAL A 1 131 ? 4.285 5.095 -5.296 1.00 90.31 131 VAL A N 1
ATOM 1003 C CA . VAL A 1 131 ? 2.949 5.067 -5.879 1.00 90.31 131 VAL A CA 1
ATOM 1004 C C . VAL A 1 131 ? 1.935 5.115 -4.746 1.00 90.31 131 VAL A C 1
ATOM 1006 O O . VAL A 1 131 ? 1.961 4.275 -3.846 1.00 90.31 131 VAL A O 1
ATOM 1009 N N . SER A 1 132 ? 1.031 6.089 -4.813 1.00 93.12 132 SER A N 1
ATOM 1010 C CA . SER A 1 132 ? -0.091 6.213 -3.887 1.00 93.12 132 SER A CA 1
ATOM 1011 C C . SER A 1 132 ? -1.242 5.310 -4.319 1.00 93.12 132 SER A C 1
ATOM 1013 O O . SER A 1 132 ? -1.696 5.355 -5.464 1.00 93.12 132 SER A O 1
ATOM 1015 N N . LEU A 1 133 ? -1.728 4.494 -3.393 1.00 92.56 133 LEU A N 1
ATOM 1016 C CA . LEU A 1 133 ? -2.841 3.575 -3.579 1.00 92.56 133 LEU A CA 1
ATOM 1017 C C . LEU A 1 133 ? -3.979 3.973 -2.645 1.00 92.56 133 LEU A C 1
ATOM 1019 O O . LEU A 1 133 ? -3.766 4.181 -1.453 1.00 92.56 133 LEU A O 1
ATOM 1023 N N . MET A 1 134 ? -5.193 4.041 -3.187 1.00 93.38 134 MET A N 1
ATOM 1024 C CA . MET A 1 134 ? -6.422 4.229 -2.419 1.00 93.38 134 MET A CA 1
ATOM 1025 C C . MET A 1 134 ? -7.360 3.053 -2.670 1.00 93.38 134 MET A C 1
ATOM 1027 O O . MET A 1 134 ? -7.621 2.680 -3.814 1.00 93.38 134 MET A O 1
ATOM 1031 N N . LEU A 1 135 ? -7.876 2.483 -1.589 1.00 91.81 135 LEU A N 1
ATOM 1032 C CA . LEU A 1 135 ? -8.826 1.384 -1.587 1.00 91.81 135 LEU A CA 1
ATOM 1033 C C . LEU A 1 135 ? -10.133 1.857 -0.953 1.00 91.81 135 LEU A C 1
ATOM 1035 O O . LEU A 1 135 ? -10.133 2.377 0.161 1.00 91.81 135 LEU A O 1
ATOM 1039 N N . ASP A 1 136 ? -11.241 1.632 -1.656 1.00 94.06 136 ASP A N 1
ATOM 1040 C CA . ASP A 1 136 ? -12.604 1.755 -1.134 1.00 94.06 136 ASP A CA 1
ATOM 1041 C C . ASP A 1 136 ? -13.334 0.450 -1.467 1.00 94.06 136 ASP A C 1
ATOM 1043 O O . ASP A 1 136 ? -13.716 0.197 -2.613 1.00 94.06 136 ASP A O 1
ATOM 1047 N N . VAL A 1 137 ? -13.409 -0.442 -0.481 1.00 92.12 137 VAL A N 1
ATOM 1048 C CA . VAL A 1 137 ? -13.916 -1.807 -0.635 1.00 92.12 137 VAL A CA 1
ATOM 1049 C C . VAL A 1 137 ? -15.222 -1.948 0.127 1.00 92.12 137 VAL A C 1
ATOM 1051 O O . VAL A 1 137 ? -15.321 -1.576 1.294 1.00 92.12 137 VAL A O 1
ATOM 1054 N N . LYS A 1 138 ? -16.211 -2.558 -0.526 1.00 92.75 138 LYS A N 1
ATOM 1055 C CA . LYS A 1 138 ? -17.503 -2.900 0.063 1.00 92.75 138 LYS A CA 1
ATOM 1056 C C . LYS A 1 138 ? -17.799 -4.379 -0.158 1.00 92.75 138 LYS A C 1
ATOM 1058 O O . LYS A 1 138 ? -17.807 -4.833 -1.302 1.00 92.75 138 LYS A O 1
ATOM 1063 N N . ALA A 1 139 ? -18.075 -5.104 0.919 1.00 90.56 139 ALA A N 1
ATOM 1064 C CA . ALA A 1 139 ? -18.440 -6.517 0.901 1.00 90.56 139 ALA A CA 1
ATOM 1065 C C . ALA A 1 139 ? -19.787 -6.735 1.612 1.00 90.56 139 ALA A C 1
ATOM 1067 O O . ALA A 1 139 ? -20.056 -6.087 2.624 1.00 90.56 139 ALA A O 1
ATOM 1068 N N . ASN A 1 140 ? -20.622 -7.634 1.075 1.00 83.31 140 ASN A N 1
ATOM 1069 C CA . ASN A 1 140 ? -21.929 -8.022 1.626 1.00 83.31 140 ASN A CA 1
ATOM 1070 C C . ASN A 1 140 ? -22.063 -9.547 1.664 1.00 83.31 140 ASN A C 1
ATOM 1072 O O . ASN A 1 140 ? -21.433 -10.194 0.795 1.00 83.31 140 ASN A O 1
#

pLDDT: mean 86.61, std 11.53, range [51.03, 97.75]

Nearest PDB structures (foldseek):
  5ixh-assembly1_A  TM=8.445E-01  e=3.658E-05  Burkholderia cenocepacia BC7
  2l9c-assembly1_A  TM=3.079E-01  e=6.957E+00  Mus musculus